Protein AF-A0A2K5J5T3-F1 (afdb_monomer_lite)

Structure (mmCIF, N/CA/C/O backbone):
data_AF-A0A2K5J5T3-F1
#
_entry.id   AF-A0A2K5J5T3-F1
#
loop_
_atom_site.group_PDB
_atom_site.id
_atom_site.type_symbol
_atom_site.label_atom_id
_atom_site.label_alt_id
_atom_site.label_comp_id
_atom_site.label_asym_id
_atom_site.label_entity_id
_atom_site.label_seq_id
_atom_site.pdbx_PDB_ins_code
_atom_site.Cartn_x
_atom_site.Cartn_y
_atom_site.Cartn_z
_atom_site.occupancy
_atom_site.B_iso_or_equiv
_atom_site.auth_seq_id
_atom_site.auth_comp_id
_atom_site.auth_asym_id
_atom_site.auth_atom_id
_atom_site.pdbx_PDB_model_num
ATOM 1 N N . MET A 1 1 ? -10.596 12.555 13.516 1.00 66.75 1 MET A N 1
ATOM 2 C CA . MET A 1 1 ? -10.889 11.105 13.636 1.00 66.75 1 MET A CA 1
ATOM 3 C C . MET A 1 1 ? -9.559 10.402 13.833 1.00 66.75 1 MET A C 1
ATOM 5 O O . MET A 1 1 ? -8.621 10.784 13.149 1.00 66.75 1 MET A O 1
ATOM 9 N N . LYS A 1 2 ? -9.424 9.470 14.785 1.00 84.88 2 LYS A N 1
ATOM 10 C CA . LYS A 1 2 ? -8.150 8.752 14.950 1.00 84.88 2 LYS A CA 1
ATOM 11 C C . LYS A 1 2 ? -8.013 7.712 13.834 1.00 84.88 2 LYS A C 1
ATOM 13 O O . LYS A 1 2 ? -8.993 7.047 13.505 1.00 84.88 2 LYS A O 1
ATOM 18 N N . THR A 1 3 ? -6.827 7.586 13.260 1.00 89.38 3 THR A N 1
ATOM 19 C CA . THR A 1 3 ? -6.489 6.574 12.254 1.00 89.38 3 THR A CA 1
ATOM 20 C C . THR A 1 3 ? -5.478 5.595 12.842 1.00 89.38 3 THR A C 1
ATOM 22 O O . THR A 1 3 ? -4.646 5.970 13.665 1.00 89.38 3 THR A O 1
ATOM 25 N N . GLN A 1 4 ? -5.587 4.328 12.457 1.00 93.81 4 GLN A N 1
ATOM 26 C CA . GLN A 1 4 ? -4.553 3.317 12.665 1.00 93.81 4 GLN A CA 1
ATOM 27 C C . GLN A 1 4 ? -3.716 3.202 11.400 1.00 93.81 4 GLN A C 1
ATOM 29 O O . GLN A 1 4 ? -4.267 3.293 10.302 1.00 93.81 4 GLN A O 1
ATOM 34 N N . TYR A 1 5 ? -2.423 2.954 11.579 1.00 95.75 5 TYR A N 1
ATOM 35 C CA . TYR A 1 5 ? -1.467 2.690 10.511 1.00 95.75 5 TYR A CA 1
ATOM 36 C C . TYR A 1 5 ? -0.851 1.312 10.727 1.00 95.75 5 TYR A C 1
ATOM 38 O O . TYR A 1 5 ? -0.691 0.872 11.866 1.00 95.75 5 TYR A O 1
ATOM 46 N N . GLY A 1 6 ? -0.533 0.634 9.635 1.00 95.88 6 GLY A N 1
ATOM 47 C CA . GLY A 1 6 ? 0.113 -0.670 9.647 1.00 95.88 6 GLY A CA 1
ATOM 48 C C . GLY A 1 6 ? 0.830 -0.911 8.329 1.00 95.88 6 GLY A C 1
ATOM 49 O O . GLY A 1 6 ? 0.576 -0.216 7.345 1.00 95.88 6 GLY A O 1
ATOM 50 N N . HIS A 1 7 ? 1.722 -1.892 8.310 1.00 96.19 7 HIS A N 1
ATOM 51 C CA . HIS A 1 7 ? 2.395 -2.313 7.091 1.00 96.19 7 HIS A CA 1
ATOM 52 C C . HIS A 1 7 ? 2.367 -3.834 6.957 1.00 96.19 7 HIS A C 1
ATOM 54 O O . HIS A 1 7 ? 2.264 -4.553 7.951 1.00 96.19 7 HIS A O 1
ATOM 60 N N . VAL A 1 8 ? 2.449 -4.313 5.720 1.00 96.50 8 VAL A N 1
ATOM 61 C CA . VAL A 1 8 ? 2.615 -5.733 5.394 1.00 96.50 8 VAL A CA 1
ATOM 62 C C . VAL A 1 8 ? 3.874 -5.873 4.560 1.00 96.50 8 VAL A C 1
ATOM 64 O O . VAL A 1 8 ? 4.042 -5.146 3.585 1.00 96.50 8 VAL A O 1
ATOM 67 N N . MET A 1 9 ? 4.740 -6.811 4.933 1.00 96.31 9 MET A N 1
ATOM 68 C CA . MET A 1 9 ? 5.882 -7.198 4.112 1.00 96.31 9 MET A CA 1
ATOM 69 C C . MET A 1 9 ? 5.498 -8.390 3.240 1.00 96.31 9 MET A C 1
ATOM 71 O O . MET A 1 9 ? 5.052 -9.422 3.740 1.00 96.31 9 MET A O 1
ATOM 75 N N . LEU A 1 10 ? 5.665 -8.238 1.933 1.00 95.12 10 LEU A N 1
ATOM 76 C CA . LEU A 1 10 ? 5.442 -9.283 0.951 1.00 95.12 10 LEU A CA 1
ATOM 77 C C . LEU A 1 10 ? 6.724 -10.087 0.707 1.00 95.12 10 LEU A C 1
ATOM 79 O O . LEU A 1 10 ? 7.821 -9.519 0.694 1.00 95.12 10 LEU A O 1
ATOM 83 N N . PRO A 1 11 ? 6.607 -11.393 0.411 1.00 95.12 11 PRO A N 1
ATOM 84 C CA . PRO A 1 11 ? 7.692 -12.152 -0.195 1.00 95.12 11 PRO A CA 1
ATOM 85 C C . PRO A 1 11 ? 8.170 -11.492 -1.495 1.00 95.12 11 PRO A C 1
ATOM 87 O O . PRO A 1 11 ? 7.368 -10.955 -2.264 1.00 95.12 11 PRO A O 1
ATOM 90 N N . LYS A 1 12 ? 9.477 -11.576 -1.776 1.00 90.31 12 LYS A N 1
ATOM 91 C CA . LYS A 1 12 ? 10.101 -10.913 -2.938 1.00 90.31 12 LYS A CA 1
ATOM 92 C C . LYS A 1 12 ? 9.460 -11.291 -4.275 1.00 90.31 12 LYS A C 1
ATOM 94 O O . LYS A 1 12 ? 9.412 -10.458 -5.174 1.00 90.31 12 LYS A O 1
ATOM 99 N N . ASP A 1 13 ? 8.965 -12.517 -4.416 1.00 92.94 13 ASP A N 1
ATOM 100 C CA . ASP A 1 13 ? 8.341 -12.978 -5.659 1.00 92.94 13 ASP A CA 1
ATOM 101 C C . ASP A 1 13 ? 6.953 -12.382 -5.890 1.00 92.94 13 ASP A C 1
ATOM 103 O O . ASP A 1 13 ? 6.611 -12.070 -7.028 1.00 92.94 13 ASP A O 1
ATOM 107 N N . ILE A 1 14 ? 6.202 -12.115 -4.817 1.00 93.69 14 ILE A N 1
ATOM 108 C CA . ILE A 1 14 ? 4.901 -11.435 -4.888 1.00 93.69 14 ILE A CA 1
ATOM 109 C C . ILE A 1 14 ? 5.095 -9.925 -5.056 1.00 93.69 14 ILE A C 1
ATOM 111 O O . ILE A 1 14 ? 4.353 -9.286 -5.795 1.00 93.69 14 ILE A O 1
ATOM 115 N N . ALA A 1 15 ? 6.130 -9.346 -4.439 1.00 92.25 15 ALA A N 1
ATOM 116 C CA . ALA A 1 15 ? 6.422 -7.914 -4.533 1.00 92.25 15 ALA A CA 1
ATOM 117 C C . ALA A 1 15 ? 6.611 -7.420 -5.983 1.00 92.25 15 ALA A C 1
ATOM 119 O O . ALA A 1 15 ? 6.318 -6.267 -6.286 1.00 92.25 15 ALA A O 1
ATOM 120 N N . LYS A 1 16 ? 7.054 -8.294 -6.899 1.00 92.06 16 LYS A N 1
ATOM 121 C CA . LYS A 1 16 ? 7.187 -7.991 -8.337 1.00 92.06 16 LYS A CA 1
ATOM 122 C C . LYS A 1 16 ? 5.839 -7.733 -9.026 1.00 92.06 16 LYS A C 1
ATOM 124 O O . LYS A 1 16 ? 5.818 -7.093 -10.072 1.00 92.06 16 LYS A O 1
ATOM 129 N N . LEU A 1 17 ? 4.744 -8.234 -8.453 1.00 92.62 17 LEU A N 1
ATOM 130 C CA . LEU A 1 17 ? 3.378 -8.086 -8.962 1.00 92.62 17 LEU A CA 1
ATOM 131 C C . LEU A 1 17 ? 2.692 -6.810 -8.452 1.00 92.62 17 LEU A C 1
ATOM 133 O O . LEU A 1 17 ? 1.603 -6.479 -8.913 1.00 92.62 17 LEU A O 1
ATOM 137 N N . VAL A 1 18 ? 3.305 -6.098 -7.500 1.00 92.94 18 VAL A N 1
ATOM 138 C CA . VAL A 1 18 ? 2.739 -4.864 -6.945 1.00 92.94 18 VAL A CA 1
ATOM 139 C C . VAL A 1 18 ? 2.790 -3.759 -8.008 1.00 92.94 18 VAL A C 1
ATOM 141 O O . VAL A 1 18 ? 3.868 -3.469 -8.542 1.00 92.94 18 VAL A O 1
ATOM 144 N N . PRO A 1 19 ? 1.657 -3.105 -8.320 1.00 93.06 19 PRO A N 1
ATOM 145 C CA . PRO A 1 19 ? 1.638 -2.010 -9.275 1.00 93.06 19 PRO A CA 1
ATOM 146 C C . PRO A 1 19 ? 2.404 -0.799 -8.732 1.00 93.06 19 PRO A C 1
ATOM 148 O O . PRO A 1 19 ? 2.219 -0.379 -7.593 1.00 93.06 19 PRO A O 1
ATOM 151 N N . LYS A 1 20 ? 3.243 -0.198 -9.581 1.00 90.56 20 LYS A N 1
ATOM 152 C CA . LYS A 1 20 ? 3.980 1.042 -9.269 1.00 90.56 20 LYS A CA 1
ATOM 153 C C . LYS A 1 20 ? 3.227 2.310 -9.675 1.00 90.56 20 LYS A C 1
ATOM 155 O O . LYS A 1 20 ? 3.632 3.407 -9.320 1.00 90.56 20 LYS A O 1
ATOM 160 N N . THR A 1 21 ? 2.158 2.166 -10.455 1.00 91.94 21 THR A N 1
ATOM 161 C CA . THR A 1 21 ? 1.440 3.285 -11.082 1.00 91.94 21 THR A CA 1
ATOM 162 C C . THR A 1 21 ? 0.265 3.795 -10.255 1.00 91.94 21 THR A C 1
ATOM 164 O O . THR A 1 21 ? -0.187 4.913 -10.479 1.00 91.94 21 THR A O 1
ATOM 167 N N . HIS A 1 22 ? -0.256 2.989 -9.326 1.00 94.62 22 HIS A N 1
ATOM 168 C CA . HIS A 1 22 ? -1.446 3.325 -8.550 1.00 94.62 22 HIS A CA 1
ATOM 169 C C . HIS A 1 22 ? -1.493 2.580 -7.212 1.00 94.62 22 HIS A C 1
ATOM 171 O O . HIS A 1 22 ? -0.829 1.565 -7.005 1.00 94.62 22 HIS A O 1
ATOM 177 N N . LEU A 1 23 ? -2.313 3.096 -6.295 1.00 96.62 23 LEU A N 1
ATOM 178 C CA . LEU A 1 23 ? -2.623 2.434 -5.034 1.00 96.62 23 LEU A CA 1
ATOM 179 C C . LEU A 1 23 ? -3.639 1.316 -5.259 1.00 96.62 23 LEU A C 1
ATOM 181 O O . LEU A 1 23 ? -4.690 1.548 -5.846 1.00 96.62 23 LEU A O 1
ATOM 185 N N . MET A 1 24 ? -3.351 0.137 -4.719 1.00 96.81 24 MET A N 1
ATOM 186 C CA . MET A 1 24 ? -4.265 -1.003 -4.766 1.00 96.81 24 MET A CA 1
ATOM 1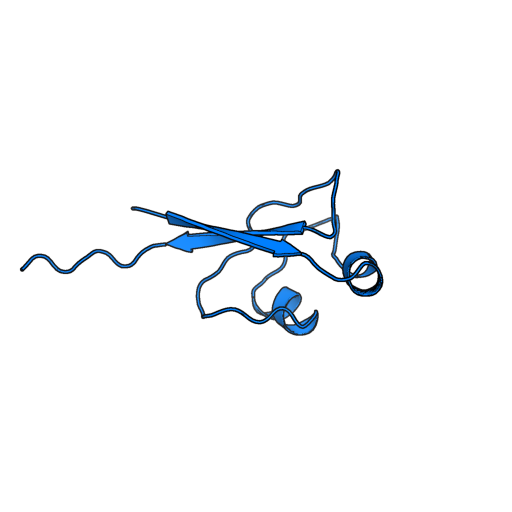87 C C . MET A 1 24 ? -5.552 -0.799 -3.953 1.00 96.81 24 MET A C 1
ATOM 189 O O . MET A 1 24 ? -5.526 -0.417 -2.778 1.00 96.81 24 MET A O 1
ATOM 193 N N . SER A 1 25 ? -6.674 -1.159 -4.565 1.00 96.50 25 SER A N 1
ATOM 194 C CA . SER A 1 25 ? -7.971 -1.375 -3.924 1.00 96.50 25 SER A CA 1
ATOM 195 C C . SER A 1 25 ? -7.971 -2.608 -3.009 1.00 96.50 25 SER A C 1
ATOM 197 O O . SER A 1 25 ? -7.074 -3.450 -3.074 1.00 96.50 25 SER A O 1
ATOM 199 N N . GLU A 1 26 ? -9.005 -2.740 -2.165 1.00 96.12 26 GLU A N 1
ATOM 200 C CA . GLU A 1 26 ? -9.177 -3.908 -1.284 1.00 96.12 26 GLU A CA 1
ATOM 201 C C . GLU A 1 26 ? -9.138 -5.238 -2.036 1.00 96.12 26 GLU A C 1
ATOM 203 O O . GLU A 1 26 ? -8.461 -6.170 -1.610 1.00 96.12 26 GLU A O 1
ATOM 208 N N . SER A 1 27 ? -9.792 -5.310 -3.189 1.00 96.56 27 SER A N 1
ATOM 209 C CA . SER A 1 27 ? -9.783 -6.509 -4.021 1.00 96.56 27 SER A CA 1
ATOM 210 C C . SER A 1 27 ? -8.390 -6.827 -4.567 1.00 96.56 27 SER A C 1
ATOM 212 O O . SER A 1 27 ? -7.978 -7.982 -4.534 1.00 96.56 27 SER A O 1
ATOM 214 N N . GLU A 1 28 ? -7.637 -5.826 -5.024 1.00 96.62 28 GLU A N 1
ATOM 215 C CA . GLU A 1 28 ? -6.318 -6.038 -5.633 1.00 96.62 28 GLU A CA 1
ATOM 216 C C . GLU A 1 28 ? -5.293 -6.577 -4.636 1.00 96.62 28 GLU A C 1
ATOM 218 O O . GLU A 1 28 ? -4.656 -7.595 -4.909 1.00 96.62 28 GLU A O 1
ATOM 223 N N . TRP A 1 29 ? -5.165 -5.970 -3.449 1.00 96.31 29 TRP A N 1
ATOM 224 C CA . TRP A 1 29 ? -4.207 -6.487 -2.467 1.00 96.31 29 TRP A CA 1
ATOM 225 C C . TRP A 1 29 ? -4.654 -7.825 -1.865 1.00 96.31 29 TRP A C 1
ATOM 227 O O . TRP A 1 29 ? -3.802 -8.657 -1.549 1.00 96.31 29 TRP A O 1
ATOM 237 N N . ARG A 1 30 ? -5.967 -8.095 -1.768 1.00 96.12 30 ARG A N 1
ATOM 238 C CA . ARG A 1 30 ? -6.470 -9.430 -1.388 1.00 96.12 30 ARG A CA 1
ATOM 239 C C . ARG A 1 30 ? -6.130 -10.484 -2.438 1.00 96.12 30 ARG A C 1
ATOM 241 O O . ARG A 1 30 ? -5.738 -11.586 -2.065 1.00 96.12 30 ARG A O 1
ATOM 248 N N . ASN A 1 31 ? -6.210 -10.140 -3.724 1.00 96.31 31 ASN A N 1
ATOM 249 C CA . ASN A 1 31 ? -5.834 -11.031 -4.826 1.00 96.31 31 ASN A CA 1
ATOM 250 C C . ASN A 1 31 ? -4.327 -11.340 -4.849 1.00 96.31 31 ASN A C 1
ATOM 252 O O . ASN A 1 31 ? -3.941 -12.418 -5.291 1.00 96.31 31 ASN A O 1
ATOM 256 N N . LEU A 1 32 ? -3.478 -10.454 -4.309 1.00 94.44 32 LEU A N 1
ATOM 257 C CA . LEU A 1 32 ? -2.054 -10.739 -4.059 1.00 94.44 32 LEU A CA 1
ATOM 258 C C . LEU A 1 32 ? -1.811 -11.669 -2.854 1.00 94.44 32 LEU A C 1
ATOM 260 O O . LEU A 1 32 ? -0.666 -12.000 -2.552 1.00 94.44 32 LEU A O 1
ATOM 264 N N . GLY A 1 33 ? -2.867 -12.079 -2.147 1.00 94.50 33 GLY A N 1
ATOM 265 C CA . GLY A 1 33 ? -2.789 -12.953 -0.978 1.00 94.50 33 GLY A CA 1
ATOM 266 C C . GLY A 1 33 ? -2.635 -12.217 0.354 1.00 94.50 33 GLY A C 1
ATOM 267 O O . GLY A 1 33 ? -2.456 -12.864 1.385 1.00 94.50 33 GLY A O 1
ATOM 268 N N . VAL A 1 34 ? -2.725 -10.881 0.379 1.00 95.88 34 VAL A N 1
ATOM 269 C CA . VAL A 1 34 ? -2.691 -10.131 1.642 1.00 95.88 34 VAL A CA 1
ATOM 270 C C . VAL A 1 34 ? -3.991 -10.361 2.411 1.00 95.88 34 VAL A C 1
ATOM 272 O O . VAL A 1 34 ? -5.090 -10.091 1.926 1.00 95.88 34 VAL A O 1
ATOM 275 N N . GLN A 1 35 ? -3.862 -10.827 3.653 1.00 95.44 35 GLN A N 1
ATOM 276 C CA . GLN A 1 35 ? -4.987 -11.085 4.547 1.00 95.44 35 GLN A CA 1
ATOM 277 C C . GLN A 1 35 ? -5.019 -10.053 5.673 1.00 95.44 35 GLN A C 1
ATOM 279 O O . GLN A 1 35 ? -4.103 -9.955 6.484 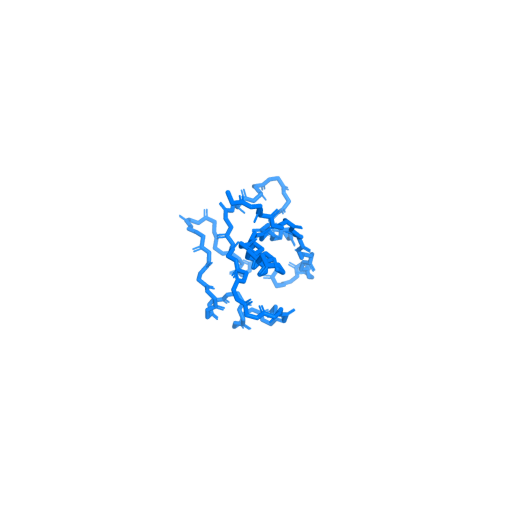1.00 95.44 35 GLN A O 1
ATOM 284 N N . GLN A 1 36 ? 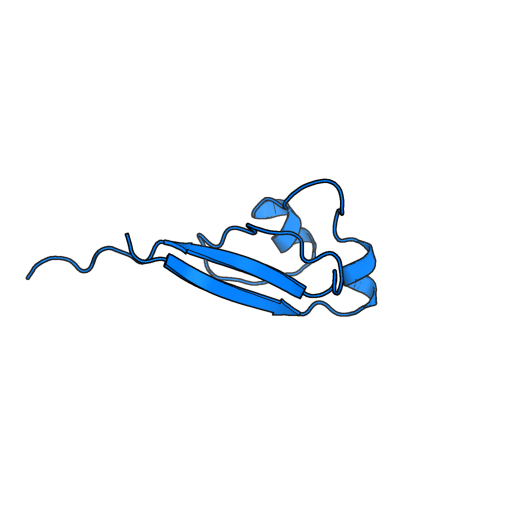-6.093 -9.269 5.716 1.00 94.19 36 GLN A N 1
ATOM 285 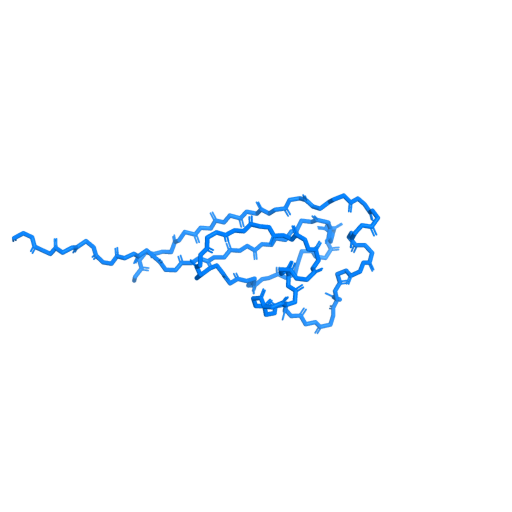C CA . GLN A 1 36 ? -6.351 -8.262 6.742 1.00 94.19 36 GLN A CA 1
ATOM 286 C C . GLN A 1 36 ? -7.850 -8.216 7.066 1.00 94.19 36 GLN A C 1
ATOM 288 O O . GLN A 1 36 ? -8.697 -8.644 6.270 1.00 94.19 36 GLN A O 1
ATOM 293 N N . SER A 1 37 ? -8.188 -7.659 8.231 1.00 93.25 37 SER A N 1
ATOM 294 C CA . SER A 1 37 ? -9.581 -7.325 8.572 1.00 93.25 37 SER A CA 1
ATOM 295 C C . SER A 1 37 ? -10.139 -6.237 7.643 1.00 93.25 37 SER A C 1
ATOM 297 O O . SER A 1 37 ? -9.392 -5.565 6.938 1.00 93.25 37 SER A O 1
ATOM 299 N N . GLN A 1 38 ? -11.457 -6.063 7.608 1.00 91.38 38 GLN A N 1
ATOM 300 C CA . GLN A 1 38 ? -12.080 -5.086 6.713 1.00 91.38 38 GLN A CA 1
ATOM 301 C C . GLN A 1 38 ? -11.688 -3.635 7.059 1.00 91.38 38 GLN A C 1
ATOM 303 O O . GLN A 1 38 ? -11.455 -3.288 8.225 1.00 91.38 38 GLN A O 1
ATOM 308 N N . GLY A 1 39 ? -11.655 -2.779 6.031 1.00 93.25 39 GLY A N 1
ATOM 309 C CA . GLY A 1 39 ? -11.526 -1.326 6.172 1.00 93.25 39 GLY A CA 1
ATOM 310 C C . GLY A 1 39 ? -10.094 -0.792 6.146 1.00 93.25 39 GLY A C 1
ATOM 311 O O . GLY A 1 39 ? -9.897 0.407 6.344 1.00 93.25 39 GLY A O 1
ATOM 312 N N . TRP A 1 40 ? -9.097 -1.647 5.912 1.00 96.94 40 TRP A N 1
ATOM 313 C CA . TRP A 1 40 ? -7.737 -1.201 5.617 1.00 96.94 40 TRP A CA 1
ATOM 314 C C . TRP A 1 40 ? -7.632 -0.669 4.190 1.00 96.94 40 TRP A C 1
ATOM 316 O O . TRP A 1 40 ? -8.092 -1.290 3.238 1.00 96.94 40 TRP A O 1
ATOM 326 N N . VAL A 1 41 ? -6.981 0.482 4.055 1.00 97.12 41 VAL A N 1
ATOM 327 C CA . VAL A 1 41 ? -6.776 1.176 2.784 1.00 97.12 41 VAL A CA 1
ATOM 328 C C . VAL A 1 41 ? -5.284 1.307 2.540 1.00 97.12 41 VAL A C 1
ATOM 330 O O . VAL A 1 41 ? -4.578 1.884 3.371 1.00 97.12 41 VAL A O 1
ATOM 333 N N . HIS A 1 42 ? -4.818 0.792 1.404 1.00 97.50 42 HIS A N 1
ATOM 334 C CA . HIS A 1 42 ? -3.463 1.032 0.928 1.00 97.50 42 HIS A CA 1
ATOM 335 C C . HIS A 1 42 ? -3.353 2.504 0.518 1.00 97.50 42 HIS A C 1
ATOM 337 O O . HIS A 1 42 ? -4.077 2.953 -0.368 1.00 97.50 42 HIS A O 1
ATOM 343 N N . TYR A 1 43 ? -2.535 3.286 1.224 1.00 96.75 43 TYR A N 1
ATOM 344 C CA . TYR A 1 43 ? -2.586 4.753 1.115 1.00 96.75 43 TYR A CA 1
ATOM 345 C C . TYR A 1 43 ? -1.331 5.388 0.522 1.00 96.75 43 TYR A C 1
ATOM 347 O O . TYR A 1 43 ? -1.359 6.577 0.212 1.00 96.75 43 TYR A O 1
ATOM 355 N N . MET A 1 44 ? -0.240 4.632 0.401 1.00 94.62 44 MET A N 1
ATOM 356 C CA . MET A 1 44 ? 1.036 5.128 -0.104 1.00 94.62 44 MET A CA 1
ATOM 357 C C . MET A 1 44 ? 1.858 3.975 -0.679 1.00 94.62 44 MET A C 1
ATOM 359 O O . MET A 1 44 ? 1.932 2.914 -0.065 1.00 94.62 44 MET A O 1
ATOM 363 N N . ILE A 1 45 ? 2.492 4.210 -1.830 1.00 94.06 45 ILE A N 1
ATOM 364 C CA . ILE A 1 45 ? 3.494 3.310 -2.408 1.00 94.06 45 ILE A CA 1
ATOM 365 C C . ILE A 1 45 ? 4.847 3.686 -1.811 1.00 94.06 45 ILE A C 1
ATOM 367 O O . ILE A 1 45 ? 5.246 4.848 -1.875 1.00 94.06 45 ILE A O 1
ATOM 371 N N . HIS A 1 46 ? 5.550 2.715 -1.239 1.00 92.31 46 HIS A N 1
ATOM 372 C CA . HIS A 1 46 ? 6.903 2.914 -0.726 1.00 92.31 46 HIS A CA 1
ATOM 373 C C . HIS A 1 46 ? 7.922 2.516 -1.800 1.00 92.31 46 HIS A C 1
ATOM 375 O O . HIS A 1 46 ? 8.296 1.352 -1.918 1.00 92.31 46 HIS A O 1
ATOM 381 N N . GLU A 1 47 ? 8.323 3.477 -2.638 1.00 87.38 47 GLU A N 1
ATOM 382 C CA . GLU A 1 47 ? 9.188 3.224 -3.804 1.00 87.38 47 GLU A CA 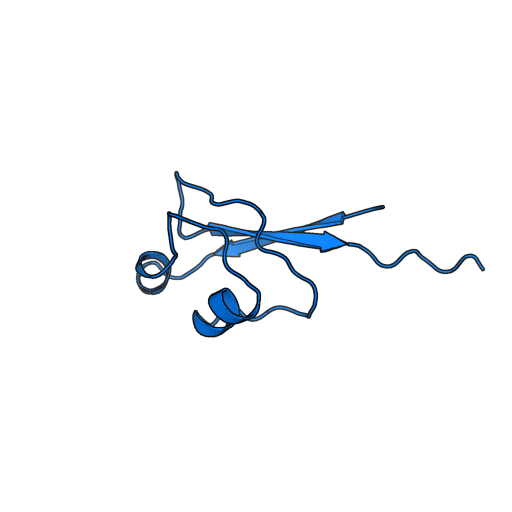1
ATOM 383 C C . GLU A 1 47 ? 10.543 2.568 -3.478 1.00 87.38 47 GLU A C 1
ATOM 385 O O . GLU A 1 47 ? 10.936 1.668 -4.227 1.00 87.38 47 GLU A O 1
ATOM 390 N N . PRO A 1 48 ? 11.258 2.941 -2.394 1.00 92.00 48 PRO A N 1
ATOM 391 C CA . PRO A 1 48 ? 12.535 2.308 -2.059 1.00 92.00 48 PRO A CA 1
ATOM 392 C C . PRO A 1 48 ? 12.401 0.817 -1.724 1.00 92.00 48 PRO A C 1
ATOM 394 O O . PRO A 1 48 ? 13.284 0.024 -2.049 1.00 92.00 48 PRO A O 1
ATOM 397 N N . GLU A 1 49 ? 11.292 0.419 -1.096 1.00 93.06 49 GLU A N 1
ATOM 398 C CA . GLU A 1 49 ? 11.049 -0.957 -0.664 1.00 93.06 49 GLU A CA 1
ATOM 399 C C . GLU A 1 49 ? 9.629 -1.393 -1.070 1.00 93.06 49 GLU A C 1
ATOM 401 O O . GLU A 1 49 ? 8.732 -1.473 -0.229 1.00 93.06 49 GLU A O 1
ATOM 406 N N . PRO A 1 50 ? 9.405 -1.748 -2.352 1.00 90.12 50 PRO A N 1
ATOM 407 C CA . PRO A 1 50 ? 8.070 -2.038 -2.899 1.00 90.12 50 PRO A CA 1
ATOM 408 C C . PRO A 1 50 ? 7.428 -3.310 -2.325 1.00 90.12 50 PRO A C 1
ATOM 410 O O . PRO A 1 50 ? 6.252 -3.585 -2.545 1.00 90.12 50 PRO A O 1
ATOM 413 N N . HIS A 1 51 ? 8.207 -4.104 -1.592 1.00 93.81 51 HIS A N 1
ATOM 414 C CA . HIS A 1 51 ? 7.720 -5.255 -0.846 1.00 93.81 51 HIS A CA 1
ATOM 415 C C . HIS A 1 51 ? 7.028 -4.853 0.467 1.00 93.81 51 HIS A C 1
ATOM 417 O O . HIS A 1 51 ? 6.426 -5.708 1.106 1.00 93.81 51 HIS A O 1
ATOM 423 N N . ILE A 1 52 ? 7.086 -3.581 0.870 1.00 95.69 52 ILE A N 1
ATOM 424 C CA . ILE A 1 52 ? 6.383 -3.046 2.035 1.00 95.69 52 ILE A CA 1
ATOM 425 C C . ILE A 1 52 ? 5.126 -2.317 1.554 1.00 95.69 52 ILE A C 1
ATOM 427 O O . ILE A 1 52 ? 5.197 -1.273 0.909 1.00 95.69 52 ILE A O 1
ATOM 431 N N . LEU A 1 53 ? 3.958 -2.849 1.908 1.00 96.62 53 LEU A N 1
ATOM 432 C CA . LEU A 1 53 ? 2.668 -2.213 1.650 1.00 96.62 53 LEU A CA 1
ATOM 433 C C . LEU A 1 53 ? 2.208 -1.419 2.870 1.00 96.62 53 LEU A C 1
ATOM 435 O O . LEU A 1 53 ? 2.165 -1.960 3.977 1.00 96.62 53 LEU A O 1
ATOM 439 N N . LEU A 1 54 ? 1.817 -0.159 2.666 1.00 97.00 54 LEU A N 1
ATOM 440 C CA . LEU A 1 54 ? 1.416 0.756 3.737 1.00 97.00 54 LEU A CA 1
ATOM 441 C C . LEU A 1 54 ? -0.104 0.917 3.800 1.00 97.00 54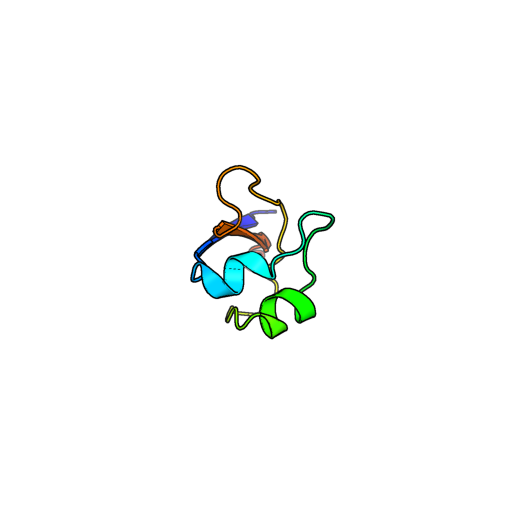 LEU A C 1
ATOM 443 O O . LEU A 1 54 ? -0.743 1.391 2.857 1.00 97.00 54 LEU A O 1
ATOM 447 N N . PHE A 1 55 ? -0.691 0.582 4.947 1.00 97.88 55 PHE A N 1
ATOM 448 C CA . PHE A 1 55 ? -2.131 0.606 5.162 1.00 97.88 55 PHE A CA 1
ATOM 449 C C . PHE A 1 55 ? -2.540 1.586 6.259 1.00 97.88 55 PHE A C 1
ATOM 451 O O . PHE A 1 55 ? -1.835 1.798 7.248 1.00 97.88 55 PHE A O 1
ATOM 458 N N . ARG A 1 56 ? -3.742 2.147 6.114 1.00 96.56 56 ARG A N 1
ATOM 459 C CA . ARG A 1 56 ? -4.420 2.912 7.165 1.00 96.56 56 ARG A CA 1
ATOM 460 C C . ARG A 1 56 ? -5.883 2.509 7.286 1.00 96.56 56 ARG A C 1
ATOM 462 O O . ARG A 1 56 ? -6.497 2.146 6.288 1.00 96.56 56 ARG A O 1
ATOM 469 N N . ARG A 1 57 ? -6.469 2.634 8.477 1.00 95.44 57 ARG A N 1
ATOM 470 C CA . ARG A 1 57 ? -7.931 2.570 8.656 1.00 95.44 57 ARG A CA 1
ATOM 471 C C . ARG A 1 57 ? -8.436 3.549 9.710 1.00 95.44 57 ARG A C 1
ATOM 473 O O . ARG A 1 57 ? -7.713 3.830 10.670 1.00 95.44 57 ARG A O 1
ATOM 480 N N . PRO A 1 58 ? -9.672 4.056 9.590 1.00 92.56 58 PRO A N 1
ATOM 481 C CA . PRO A 1 58 ? -10.287 4.837 10.654 1.00 92.56 58 PRO A CA 1
ATOM 482 C C . PRO A 1 58 ? -10.546 3.963 11.888 1.00 92.56 58 PRO A C 1
ATOM 484 O O . PRO A 1 58 ? -10.965 2.812 11.784 1.00 92.56 58 PRO A O 1
ATOM 487 N N . LEU A 1 59 ? -10.304 4.516 13.076 1.00 88.38 59 LEU A N 1
ATOM 488 C CA . LEU A 1 59 ? -10.757 3.906 14.322 1.00 88.38 59 LEU A CA 1
ATOM 489 C C . LEU A 1 59 ? -12.248 4.188 14.525 1.00 88.38 59 LEU A C 1
ATOM 491 O O . LEU A 1 59 ? -12.680 5.325 14.293 1.00 88.38 59 LEU A O 1
ATOM 495 N N . PRO A 1 60 ? -13.025 3.208 15.022 1.00 82.06 60 PRO A N 1
ATOM 496 C CA . PRO A 1 60 ? -14.387 3.476 15.445 1.00 82.06 60 PRO A CA 1
ATOM 497 C C . PRO A 1 60 ? -14.371 4.574 16.513 1.00 82.06 60 PRO A C 1
ATOM 499 O O . PRO A 1 60 ? -13.542 4.571 17.432 1.00 82.06 60 PRO A O 1
ATOM 502 N N . LYS A 1 61 ? -15.280 5.549 16.388 1.00 78.56 61 LYS A N 1
ATOM 503 C CA . LYS A 1 61 ? -15.511 6.515 17.465 1.00 78.56 61 LYS A CA 1
ATOM 504 C C . LYS A 1 61 ? -15.991 5.707 18.668 1.00 78.56 61 LYS A C 1
ATOM 506 O O . LYS A 1 61 ? -16.988 5.001 18.555 1.00 78.56 61 LYS A O 1
ATOM 511 N N . LYS A 1 62 ? -15.279 5.783 19.799 1.00 74.38 62 LYS A N 1
ATOM 512 C CA . LYS A 1 62 ? -15.770 5.183 21.045 1.00 74.38 62 LYS A CA 1
ATOM 513 C C . LYS A 1 62 ? -17.172 5.753 21.301 1.00 74.38 62 LYS A C 1
ATOM 515 O O . LYS A 1 62 ? -17.299 6.983 21.250 1.00 74.38 62 LYS A O 1
ATOM 520 N N . PRO A 1 63 ? -18.202 4.922 21.525 1.00 70.75 63 PRO A N 1
ATOM 521 C CA . PRO A 1 63 ? -19.496 5.445 21.930 1.00 70.75 63 PRO A CA 1
ATOM 522 C C . PRO A 1 63 ? -19.290 6.254 23.214 1.00 70.75 63 PRO A C 1
ATOM 524 O O . PRO A 1 63 ? -18.551 5.828 24.108 1.00 70.75 63 PRO A O 1
ATOM 527 N N . LYS A 1 64 ? -19.865 7.460 23.271 1.00 67.62 64 LYS A N 1
ATOM 528 C CA . LYS A 1 64 ? -19.948 8.201 24.531 1.00 67.62 64 LYS A CA 1
ATOM 529 C C . LYS A 1 64 ? -20.846 7.366 25.448 1.00 67.62 64 LYS A C 1
ATOM 531 O O . LYS A 1 64 ? -21.951 7.029 25.032 1.00 67.62 64 LYS A O 1
ATOM 536 N N . LYS A 1 65 ? -20.311 6.956 26.599 1.00 61.88 65 LYS A N 1
ATOM 537 C CA . LYS A 1 65 ? -21.120 6.397 27.686 1.00 61.88 65 LYS A CA 1
ATOM 538 C C . LYS A 1 65 ? -22.097 7.451 28.184 1.00 61.88 65 LYS A C 1
ATOM 540 O O . LYS A 1 65 ? -21.703 8.641 28.146 1.00 61.88 65 LYS A O 1
#

Organism: Colobus angolensis palliatus (NCBI:txid336983)

Sequence (65 aa):
MKTQYGHVMLPKDIAKLVPKTHLMSESEWRNLGVQQSQGWVHYMIHEPEPHILLFRRPLPKKPKK

Secondary structure (DSSP, 8-state):
--EEEEEEEPPHHHHTTS-SSSPPPHHHHHHTT----TT-EEEEE-TT-TTEEEEEEEPPPPPP-

Radius of gyration: 13.33 Å; chains: 1; bounding box: 34×24×39 Å

pLDDT: mean 91.75, std 7.72, range [61.88, 97.88]

Foldseek 3Di:
DDKDKDKDAADPVLLVVQDPPDFDDPVRVVVSVDDDDPAWGQDDQDVVRSRITMTMGDDPDDPDD

InterPro domains:
  IPR000789 Cyclin-dependent kinase, regulatory subunit [PF01111] (4-58)
  IPR000789 Cyclin-dependent kinase, regulatory subunit [PR00296] (6-20)
  IPR000789 Cyclin-dependent kinase, regulatory subunit [PR00296] (28-42)
  IPR000789 Cyclin-dependent kinase, regulatory subunit [PR00296] (43-57)
  IPR000789 Cyclin-dependent kinase, regulatory subunit [PS00945] (46-56)
  IPR000789 Cyclin-dependent kinase, regulatory subunit [SM01084] (2-60)
  IPR036858 Cyclin-dependent kinase, regulatory subunit superfamily [G3DSA:3.30.170.10] (1-65)
  IPR036858 Cyclin-dependent kinase, regulatory subunit superfamily [SSF55637] (4-60)